Protein AF-A0A932K7I9-F1 (afdb_monomer_lite)

Foldseek 3Di:
DKKFKDAQVQQKTAIWDQDPVRDTHTDCDPVRGMDHDDPQKTWCWKDWPVDIGRHGMDIWDQDPVRFTTWMWTWMAGNVGWIKIWTQDTNVRDIDIDTDDDDDPPPPPD

pLDDT: mean 91.48, std 11.56, range [35.06, 98.38]

Structure (mmCIF, N/CA/C/O backbone):
data_AF-A0A932K7I9-F1
#
_entry.id   AF-A0A932K7I9-F1
#
loop_
_atom_site.group_PDB
_atom_site.id
_atom_site.type_symbol
_atom_site.label_atom_id
_atom_site.label_alt_id
_atom_site.label_comp_id
_atom_site.label_asym_id
_atom_site.label_entity_id
_atom_site.label_seq_id
_atom_site.pdbx_PDB_ins_code
_atom_site.Cartn_x
_atom_site.Cartn_y
_atom_site.Cartn_z
_atom_site.occupancy
_atom_site.B_iso_or_equiv
_atom_site.auth_seq_id
_atom_site.auth_comp_id
_atom_site.auth_asym_id
_atom_site.auth_atom_id
_atom_site.pdbx_PDB_model_num
ATOM 1 N N . ILE A 1 1 ? 10.810 -1.175 -12.166 1.00 94.06 1 ILE A N 1
ATOM 2 C CA . ILE A 1 1 ? 9.687 -0.541 -11.417 1.00 94.06 1 ILE A CA 1
ATOM 3 C C . ILE A 1 1 ? 9.287 -1.507 -10.322 1.00 94.06 1 ILE A C 1
ATOM 5 O O . ILE A 1 1 ? 9.129 -2.677 -10.642 1.00 94.06 1 ILE A O 1
ATOM 9 N N . TYR A 1 2 ? 9.125 -1.048 -9.086 1.00 95.19 2 TYR A N 1
ATOM 10 C CA . TYR A 1 2 ? 8.602 -1.876 -7.998 1.00 95.19 2 TYR A CA 1
ATOM 11 C C . TYR A 1 2 ? 7.127 -1.555 -7.746 1.00 95.19 2 TYR A C 1
ATOM 13 O O . TYR A 1 2 ? 6.667 -0.444 -8.016 1.00 95.19 2 TYR A O 1
ATOM 21 N N . ARG A 1 3 ? 6.383 -2.533 -7.237 1.00 96.50 3 ARG A N 1
ATOM 22 C CA . ARG A 1 3 ? 5.021 -2.371 -6.729 1.00 96.50 3 ARG A CA 1
ATOM 23 C C . ARG A 1 3 ? 4.946 -2.951 -5.332 1.00 96.50 3 ARG A C 1
ATOM 25 O O . ARG A 1 3 ? 5.380 -4.083 -5.133 1.00 96.50 3 ARG A O 1
ATOM 32 N N . LEU A 1 4 ? 4.357 -2.204 -4.408 1.00 95.81 4 LEU A N 1
ATOM 33 C CA . LEU A 1 4 ? 3.802 -2.774 -3.188 1.00 95.81 4 LEU A CA 1
ATOM 34 C C . LEU A 1 4 ? 2.357 -3.155 -3.491 1.00 95.81 4 LEU A C 1
ATOM 36 O O . LEU A 1 4 ? 1.536 -2.281 -3.755 1.00 95.81 4 LEU A O 1
ATOM 40 N N . ASN A 1 5 ? 2.077 -4.450 -3.532 1.00 97.75 5 ASN A N 1
ATOM 41 C CA . ASN A 1 5 ? 0.763 -4.995 -3.838 1.00 97.75 5 ASN A CA 1
ATOM 42 C C . ASN A 1 5 ? 0.004 -5.272 -2.548 1.00 97.75 5 ASN A C 1
ATOM 44 O O . ASN A 1 5 ? 0.608 -5.622 -1.533 1.00 97.75 5 ASN A O 1
ATOM 48 N N . TYR A 1 6 ? -1.316 -5.184 -2.628 1.00 97.56 6 TYR A N 1
ATOM 49 C CA . TYR A 1 6 ? -2.226 -5.448 -1.528 1.00 97.56 6 TYR A CA 1
ATOM 50 C C . TYR A 1 6 ? -3.343 -6.371 -2.002 1.00 97.56 6 TYR A C 1
ATOM 52 O O . TYR A 1 6 ? -3.905 -6.180 -3.080 1.00 97.56 6 TYR A O 1
ATOM 60 N N . ASN A 1 7 ? -3.705 -7.344 -1.174 1.00 97.81 7 ASN A N 1
ATOM 61 C CA . ASN A 1 7 ? -4.942 -8.104 -1.303 1.00 97.81 7 ASN A CA 1
ATOM 62 C C . ASN A 1 7 ? -5.778 -7.834 -0.055 1.00 97.81 7 ASN A C 1
ATOM 64 O O . ASN A 1 7 ? -5.463 -8.334 1.029 1.00 97.81 7 ASN A O 1
ATOM 68 N N . LEU A 1 8 ? -6.828 -7.029 -0.217 1.00 97.75 8 LEU A N 1
ATOM 69 C CA . LEU A 1 8 ? -7.600 -6.501 0.903 1.00 97.75 8 LEU A CA 1
ATOM 70 C C . LEU A 1 8 ? -8.341 -7.623 1.632 1.00 97.75 8 LEU A C 1
ATOM 72 O O . LEU A 1 8 ? -8.314 -7.691 2.859 1.00 97.75 8 LEU A O 1
ATOM 76 N N . LYS A 1 9 ? -8.920 -8.559 0.872 1.00 95.81 9 LYS A N 1
ATOM 77 C CA . LYS A 1 9 ? -9.669 -9.699 1.410 1.00 95.81 9 LYS A CA 1
ATOM 78 C C . LYS A 1 9 ? -8.778 -10.695 2.150 1.00 95.81 9 LYS A C 1
ATOM 80 O O . LYS A 1 9 ? -9.170 -11.213 3.190 1.00 95.81 9 LYS A O 1
ATOM 85 N N . ALA A 1 10 ? -7.595 -10.984 1.612 1.00 96.50 10 ALA A N 1
ATOM 86 C CA . ALA A 1 10 ? -6.645 -11.898 2.246 1.00 96.50 10 ALA A CA 1
ATOM 87 C C . ALA A 1 10 ? -5.837 -11.234 3.375 1.00 96.50 10 ALA A C 1
ATOM 89 O O . ALA A 1 10 ? -5.148 -11.935 4.119 1.00 96.50 10 ALA A O 1
ATOM 90 N N . GLY A 1 11 ? -5.893 -9.901 3.489 1.00 97.00 11 GLY A N 1
ATOM 91 C CA . GLY A 1 11 ? -5.058 -9.137 4.409 1.00 97.00 11 GLY A CA 1
ATOM 92 C C . GLY A 1 11 ? -3.574 -9.263 4.074 1.00 97.00 11 GLY A C 1
ATOM 93 O O . GLY A 1 11 ? -2.758 -9.337 4.982 1.00 97.00 11 GLY A O 1
ATOM 94 N N . GLU A 1 12 ? -3.210 -9.359 2.795 1.00 97.44 12 GLU A N 1
ATOM 95 C CA . GLU A 1 12 ? -1.828 -9.611 2.368 1.00 97.44 12 GLU A CA 1
ATOM 96 C C . GLU A 1 12 ? -1.199 -8.406 1.680 1.00 97.44 12 GLU A C 1
ATOM 98 O O . GLU A 1 12 ? -1.880 -7.658 0.979 1.00 97.44 12 GLU A O 1
ATOM 103 N N . LEU A 1 13 ? 0.115 -8.268 1.843 1.00 96.62 13 LEU A N 1
ATOM 104 C CA . LEU A 1 13 ? 0.952 -7.317 1.126 1.00 96.62 13 LEU A CA 1
ATOM 105 C C . LEU A 1 13 ? 2.264 -7.970 0.685 1.00 96.62 13 LEU A C 1
ATOM 107 O O . LEU A 1 13 ? 2.807 -8.821 1.392 1.00 96.62 13 LEU A O 1
ATOM 111 N N . TRP A 1 14 ? 2.761 -7.606 -0.493 1.00 97.62 14 TRP A N 1
ATOM 112 C CA . TRP A 1 14 ? 4.006 -8.152 -1.042 1.00 97.62 14 TRP A CA 1
ATOM 113 C C . TRP A 1 14 ? 4.599 -7.228 -2.097 1.00 97.62 14 TRP A C 1
ATOM 115 O O . TRP A 1 14 ? 3.884 -6.466 -2.754 1.00 97.62 14 TRP A O 1
ATOM 125 N N . VAL A 1 15 ? 5.908 -7.318 -2.293 1.00 97.50 15 VAL A N 1
ATOM 126 C CA . VAL A 1 15 ? 6.606 -6.552 -3.319 1.00 97.50 15 VAL A CA 1
ATOM 127 C C . VAL A 1 15 ? 6.693 -7.371 -4.603 1.00 97.50 15 VAL A C 1
ATOM 129 O O . VAL A 1 15 ? 6.977 -8.565 -4.583 1.00 97.50 15 VAL A O 1
ATOM 132 N N . THR A 1 16 ? 6.457 -6.721 -5.739 1.00 97.75 16 THR A N 1
ATOM 133 C CA . THR A 1 16 ? 6.833 -7.245 -7.060 1.00 97.75 16 THR A CA 1
ATOM 134 C C . THR A 1 16 ? 7.706 -6.241 -7.791 1.00 97.75 16 THR A C 1
ATOM 136 O O . THR A 1 16 ? 7.537 -5.034 -7.601 1.00 97.75 16 THR A O 1
ATOM 139 N N . PHE A 1 17 ? 8.561 -6.701 -8.693 1.00 96.19 17 PHE A N 1
ATOM 140 C CA . PHE A 1 17 ? 9.362 -5.851 -9.567 1.00 96.19 17 PHE A CA 1
ATOM 141 C C . PHE A 1 17 ? 9.161 -6.229 -11.031 1.00 96.19 17 PHE A C 1
ATOM 143 O O . PHE A 1 17 ? 8.905 -7.383 -11.352 1.00 96.19 17 PHE A O 1
ATOM 150 N N . LEU A 1 18 ? 9.247 -5.229 -11.907 1.00 96.81 18 LEU A N 1
ATOM 151 C CA . LEU A 1 18 ? 9.262 -5.434 -13.350 1.00 96.81 18 LEU A CA 1
ATOM 152 C C . LEU A 1 18 ? 10.604 -6.056 -13.747 1.00 96.81 18 LEU A C 1
ATOM 154 O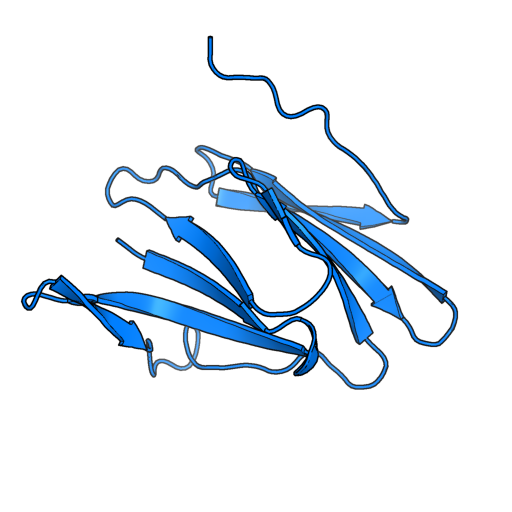 O . LEU A 1 18 ? 11.632 -5.401 -13.558 1.00 96.81 18 LEU A O 1
ATOM 158 N N . ASP A 1 19 ? 10.574 -7.282 -14.250 1.00 94.38 19 ASP A N 1
ATOM 159 C CA . ASP A 1 19 ? 11.741 -8.014 -14.734 1.00 94.38 19 ASP A CA 1
ATOM 160 C C . ASP A 1 19 ? 12.097 -7.659 -16.190 1.00 94.38 19 ASP A C 1
ATOM 162 O O . ASP A 1 19 ? 11.420 -6.863 -16.851 1.00 94.38 19 ASP A O 1
ATOM 166 N N . ASP A 1 20 ? 13.171 -8.266 -16.698 1.00 93.19 20 ASP A N 1
ATOM 167 C CA . ASP A 1 20 ? 13.672 -8.043 -18.060 1.00 93.19 20 ASP A CA 1
ATOM 168 C C . ASP A 1 20 ? 12.709 -8.553 -19.149 1.00 93.19 20 ASP A C 1
ATOM 170 O O . ASP A 1 20 ? 12.788 -8.124 -20.301 1.00 93.19 20 ASP A O 1
ATOM 174 N N . ALA A 1 21 ? 11.775 -9.443 -18.795 1.00 94.88 21 ALA A N 1
ATOM 175 C CA . ALA A 1 21 ? 10.719 -9.930 -19.680 1.00 94.88 21 ALA A CA 1
ATOM 176 C C . ALA A 1 21 ? 9.478 -9.015 -19.678 1.00 94.88 21 ALA A C 1
ATOM 178 O O . ALA A 1 21 ? 8.495 -9.301 -20.368 1.00 94.88 21 ALA A O 1
ATOM 179 N N . GLY A 1 22 ? 9.503 -7.917 -18.917 1.00 94.38 22 GLY A N 1
ATOM 180 C CA . GLY A 1 22 ? 8.378 -6.999 -18.777 1.00 94.38 22 GLY A CA 1
ATOM 181 C C . GLY A 1 22 ? 7.247 -7.550 -17.905 1.00 94.38 22 GLY A C 1
ATOM 182 O O . GLY A 1 22 ? 6.123 -7.047 -17.977 1.00 94.38 22 GLY A O 1
ATOM 183 N N . GLN A 1 23 ? 7.516 -8.566 -17.085 1.00 95.75 23 GLN A N 1
ATOM 184 C CA . GLN A 1 23 ? 6.558 -9.174 -16.165 1.00 95.75 23 GLN A CA 1
ATOM 185 C C . GLN A 1 23 ? 6.819 -8.717 -14.728 1.00 95.75 23 GLN A C 1
ATOM 187 O O . GLN A 1 23 ? 7.933 -8.362 -14.357 1.00 95.75 23 GLN A O 1
ATOM 192 N N . PHE A 1 24 ? 5.772 -8.689 -13.900 1.00 96.75 24 PHE A N 1
ATOM 193 C CA . PHE A 1 24 ? 5.934 -8.407 -12.474 1.00 96.75 24 PHE A CA 1
ATOM 194 C C . PHE A 1 24 ? 6.196 -9.708 -11.717 1.00 96.75 24 PHE A C 1
ATOM 196 O O . PHE A 1 24 ? 5.272 -10.493 -11.506 1.00 96.75 24 PHE A O 1
ATOM 203 N N . ALA A 1 25 ? 7.441 -9.908 -11.293 1.00 96.12 25 ALA A N 1
ATOM 204 C CA . ALA A 1 25 ? 7.863 -11.034 -10.468 1.00 96.12 25 ALA A CA 1
ATOM 205 C C . ALA A 1 25 ? 7.823 -10.660 -8.978 1.00 96.12 25 ALA A C 1
ATOM 207 O O . ALA A 1 25 ? 8.111 -9.517 -8.621 1.00 96.12 25 ALA A O 1
ATOM 208 N N . GLU A 1 26 ? 7.459 -11.600 -8.100 1.00 95.88 26 GLU A N 1
ATOM 209 C CA . GLU A 1 26 ? 7.489 -11.376 -6.647 1.00 95.88 26 GLU A CA 1
ATOM 210 C C . GLU A 1 26 ? 8.928 -11.259 -6.128 1.00 95.88 26 GLU A C 1
ATOM 212 O O . GLU A 1 26 ? 9.816 -12.025 -6.506 1.00 95.88 26 GLU A O 1
ATOM 217 N N . ASP A 1 27 ? 9.151 -10.312 -5.221 1.00 92.94 27 ASP A N 1
ATOM 218 C CA . ASP A 1 27 ? 10.383 -10.226 -4.448 1.00 92.94 27 ASP A CA 1
ATOM 219 C C . ASP A 1 27 ? 10.331 -11.270 -3.325 1.00 92.94 27 ASP A C 1
ATOM 221 O O . ASP A 1 27 ? 9.525 -11.168 -2.405 1.00 92.94 27 ASP A O 1
ATOM 225 N N . ILE A 1 28 ? 11.185 -12.292 -3.402 1.00 88.31 28 ILE A N 1
ATOM 226 C CA . ILE A 1 28 ? 11.241 -13.397 -2.428 1.00 88.31 28 ILE A CA 1
ATOM 227 C C . ILE A 1 28 ? 12.182 -13.124 -1.245 1.00 88.31 28 ILE A C 1
ATOM 229 O O . ILE A 1 28 ? 12.439 -14.018 -0.434 1.00 88.31 28 ILE A O 1
ATOM 233 N N . SER A 1 29 ? 12.724 -11.910 -1.130 1.00 88.75 29 SER A N 1
ATOM 234 C CA . SER A 1 29 ? 13.587 -11.530 -0.013 1.00 88.75 29 SER A CA 1
ATOM 235 C C . SER A 1 29 ? 12.829 -11.482 1.318 1.00 88.75 29 SER A C 1
ATOM 237 O O . SER A 1 29 ? 11.599 -11.434 1.394 1.00 88.75 29 SER A O 1
ATOM 239 N N . SER A 1 30 ? 13.575 -11.446 2.422 1.00 82.12 30 SER A N 1
ATOM 240 C CA . SER A 1 30 ? 13.001 -11.318 3.766 1.00 82.12 30 SER A CA 1
ATOM 241 C C . SER A 1 30 ? 12.268 -9.990 4.003 1.00 82.12 30 SER A C 1
ATOM 243 O O . SER A 1 30 ? 11.458 -9.915 4.927 1.00 82.12 30 SER A O 1
ATOM 245 N N . LEU A 1 31 ? 12.514 -8.960 3.190 1.00 82.94 31 LEU A N 1
ATOM 246 C CA . LEU A 1 31 ? 11.859 -7.655 3.309 1.00 82.94 31 LEU A CA 1
ATOM 247 C C . LEU A 1 31 ? 10.715 -7.476 2.303 1.00 82.94 31 LEU A C 1
ATOM 249 O O . LEU A 1 31 ? 9.680 -6.933 2.676 1.00 82.94 31 LEU A O 1
ATOM 253 N N . GLY A 1 32 ? 10.883 -7.941 1.062 1.00 87.31 32 GLY A N 1
ATOM 254 C CA . GLY A 1 32 ? 9.883 -7.801 -0.005 1.00 87.31 32 GLY A CA 1
ATOM 255 C C . GLY A 1 32 ? 8.878 -8.954 -0.103 1.00 87.31 32 GLY A C 1
ATOM 256 O O . GLY A 1 32 ? 7.817 -8.793 -0.709 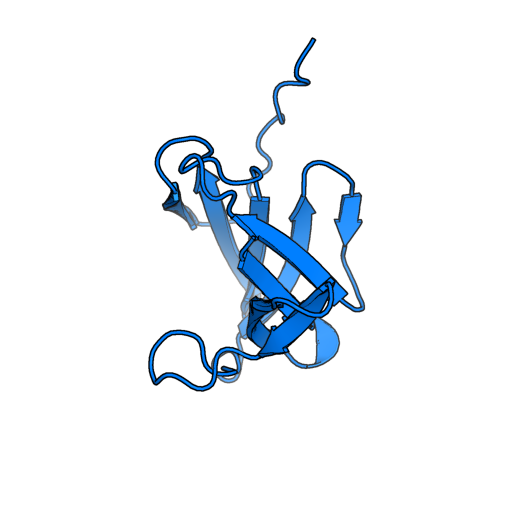1.00 87.31 32 GLY A O 1
ATOM 257 N N . GLY A 1 33 ? 9.187 -10.092 0.524 1.00 92.00 33 GLY A N 1
ATOM 258 C CA . GLY A 1 33 ? 8.356 -11.289 0.500 1.00 92.00 33 GLY A CA 1
ATOM 259 C C . GLY A 1 33 ? 6.951 -11.060 1.034 1.00 92.00 33 GLY A C 1
ATOM 260 O O . GLY A 1 33 ? 6.717 -10.214 1.895 1.00 92.00 33 GLY A O 1
ATOM 261 N N . ARG A 1 34 ? 6.012 -11.876 0.558 1.00 95.31 34 ARG A N 1
ATOM 262 C CA . ARG A 1 34 ? 4.607 -11.817 0.960 1.00 95.31 34 ARG A CA 1
ATOM 263 C C . ARG A 1 34 ? 4.435 -11.893 2.478 1.00 95.31 34 ARG A C 1
ATOM 265 O O . ARG A 1 34 ? 5.021 -12.741 3.161 1.00 95.31 34 ARG A O 1
ATOM 272 N N . ARG A 1 35 ? 3.625 -10.982 3.011 1.00 94.94 35 ARG A N 1
ATOM 273 C CA . ARG A 1 35 ? 3.253 -10.872 4.424 1.00 94.94 35 ARG A CA 1
ATOM 274 C C . ARG A 1 35 ? 1.743 -10.790 4.543 1.00 94.94 35 ARG A C 1
ATOM 276 O O . ARG A 1 35 ? 1.070 -10.279 3.653 1.00 94.94 35 ARG A O 1
ATOM 283 N N . ARG A 1 36 ? 1.225 -11.267 5.670 1.00 96.25 36 ARG A N 1
ATOM 284 C CA . ARG A 1 36 ? -0.169 -11.089 6.068 1.00 96.25 36 ARG A CA 1
ATOM 285 C C . ARG A 1 36 ? -0.222 -10.139 7.258 1.00 96.25 36 ARG A C 1
ATOM 287 O O . ARG A 1 36 ? 0.665 -10.179 8.112 1.00 96.25 36 ARG A O 1
ATOM 294 N N . LEU A 1 37 ? -1.241 -9.290 7.297 1.00 95.62 37 LEU A N 1
ATOM 295 C CA . LEU A 1 37 ? -1.568 -8.481 8.462 1.00 95.62 37 LEU A CA 1
ATOM 296 C C . LEU A 1 37 ? -1.773 -9.382 9.684 1.00 95.62 37 LEU A C 1
ATOM 298 O O . LEU A 1 37 ? -2.166 -10.546 9.573 1.00 95.62 37 LEU A O 1
ATOM 302 N N . LEU A 1 38 ? -1.489 -8.833 10.863 1.00 94.31 38 LEU A N 1
ATOM 303 C CA . LEU A 1 38 ? -1.738 -9.539 12.113 1.00 94.31 38 LEU A CA 1
ATOM 304 C C . LEU A 1 38 ? -3.232 -9.840 12.264 1.00 94.31 38 LEU A C 1
ATOM 306 O O . LEU A 1 38 ? -4.089 -9.112 11.761 1.00 94.31 38 LEU A O 1
ATOM 310 N N . MET A 1 39 ? -3.534 -10.918 12.986 1.00 94.25 39 MET A N 1
ATOM 311 C CA . MET A 1 39 ? -4.910 -11.276 13.315 1.00 94.25 39 MET A CA 1
ATOM 312 C C . MET A 1 39 ? -5.617 -10.097 13.995 1.00 94.25 39 MET A C 1
ATOM 314 O O . MET A 1 39 ? -5.043 -9.442 14.863 1.00 94.25 39 MET A O 1
ATOM 318 N N . GLY A 1 40 ? -6.856 -9.836 13.581 1.00 94.88 40 GLY A N 1
ATOM 319 C CA . GLY A 1 40 ? -7.660 -8.730 14.094 1.00 94.88 40 GLY A CA 1
ATOM 320 C C . GLY A 1 40 ? -7.373 -7.369 13.462 1.00 94.88 40 GLY A C 1
ATOM 321 O O . GLY A 1 40 ? -7.939 -6.382 13.920 1.00 94.88 40 GLY A O 1
ATOM 322 N N . ILE A 1 41 ? -6.530 -7.301 12.421 1.00 96.88 41 ILE A N 1
ATOM 323 C CA . ILE A 1 41 ? -6.304 -6.109 11.590 1.00 96.88 41 ILE A CA 1
ATOM 324 C C . ILE A 1 41 ? -6.701 -6.426 10.148 1.00 96.88 41 ILE A C 1
ATOM 326 O O . ILE A 1 41 ? -6.267 -7.428 9.577 1.00 96.88 41 ILE A O 1
ATOM 330 N N . ARG A 1 42 ? -7.490 -5.546 9.531 1.00 97.31 42 ARG A N 1
ATOM 331 C CA . ARG A 1 42 ? -7.885 -5.641 8.120 1.00 97.31 42 ARG A CA 1
ATOM 332 C C . ARG A 1 42 ? -7.667 -4.325 7.390 1.00 97.31 42 ARG A C 1
ATOM 334 O O . ARG A 1 42 ? -7.714 -3.255 7.995 1.00 97.31 42 ARG A O 1
ATOM 341 N N . PHE A 1 43 ? -7.477 -4.419 6.079 1.00 98.25 43 PHE A N 1
ATOM 342 C CA . PHE A 1 43 ? -7.617 -3.260 5.208 1.00 98.25 43 PHE A CA 1
ATOM 343 C C . PHE A 1 43 ? -9.087 -2.830 5.192 1.00 98.25 43 PHE A C 1
ATOM 345 O O . PHE A 1 43 ? -9.975 -3.662 5.007 1.00 98.25 43 PHE A O 1
ATOM 352 N N . GLU A 1 44 ? -9.341 -1.545 5.414 1.00 97.94 44 GLU A N 1
ATOM 353 C CA . GLU A 1 44 ? -10.661 -0.944 5.226 1.00 97.94 44 GLU A CA 1
ATOM 354 C C . GLU A 1 44 ? -10.816 -0.444 3.792 1.00 97.94 44 GLU A C 1
ATOM 356 O O . GLU A 1 44 ? -11.787 -0.789 3.123 1.00 97.94 44 GLU A O 1
ATOM 361 N N . ASP A 1 45 ? -9.833 0.319 3.313 1.00 98.12 45 ASP A N 1
ATOM 362 C CA . ASP A 1 45 ? -9.671 0.662 1.908 1.00 98.12 45 ASP A CA 1
ATOM 363 C C . ASP A 1 45 ? -8.251 1.166 1.617 1.00 98.12 45 ASP A C 1
ATOM 365 O O . ASP A 1 45 ? -7.466 1.447 2.528 1.00 98.12 45 ASP A O 1
ATOM 369 N N . ILE A 1 46 ? -7.910 1.231 0.333 1.00 97.62 46 ILE A N 1
ATOM 370 C CA . ILE A 1 46 ? -6.644 1.772 -0.160 1.00 97.62 46 ILE A CA 1
ATOM 371 C C . ILE A 1 46 ? -6.955 2.820 -1.217 1.00 97.62 46 ILE A C 1
ATOM 373 O O . ILE A 1 46 ? -7.639 2.534 -2.199 1.00 97.62 46 ILE A O 1
ATOM 377 N N . VAL A 1 47 ? -6.433 4.026 -1.029 1.00 96.56 47 VAL A N 1
ATOM 378 C CA . VAL A 1 47 ? -6.524 5.123 -1.990 1.00 96.56 47 VAL A CA 1
ATOM 379 C C . VAL A 1 47 ? -5.196 5.234 -2.722 1.00 96.56 47 VAL A C 1
ATOM 381 O O . VAL A 1 47 ? -4.136 5.309 -2.108 1.00 96.56 47 VAL A O 1
ATOM 384 N N . THR A 1 48 ? -5.265 5.250 -4.042 1.00 93.31 48 THR A N 1
ATOM 385 C CA . THR A 1 48 ? -4.153 5.464 -4.973 1.00 93.31 48 THR A CA 1
ATOM 386 C C . THR A 1 48 ? -4.514 6.637 -5.890 1.00 93.31 48 THR A C 1
ATOM 388 O O . THR A 1 48 ? -5.670 7.069 -5.887 1.00 93.31 48 THR A O 1
ATOM 391 N N . PRO A 1 49 ? -3.595 7.148 -6.729 1.00 90.25 49 PRO A N 1
ATOM 392 C CA . PRO A 1 49 ? -3.922 8.248 -7.635 1.00 90.25 49 PRO A CA 1
ATOM 393 C C . PRO A 1 49 ? -5.001 7.883 -8.664 1.00 90.25 49 PRO A C 1
ATOM 395 O O . PRO A 1 49 ? -5.647 8.768 -9.217 1.00 90.25 49 PRO A O 1
ATOM 398 N N . THR A 1 50 ? -5.179 6.591 -8.948 1.00 88.25 50 THR A N 1
ATOM 399 C CA . THR A 1 50 ? -6.150 6.098 -9.928 1.00 88.25 50 THR A CA 1
ATOM 400 C C . THR A 1 50 ? -7.503 5.777 -9.315 1.00 88.25 50 THR A C 1
ATOM 402 O O . THR A 1 50 ? -8.521 5.958 -9.978 1.00 88.25 50 THR A O 1
ATOM 405 N N . GLU A 1 51 ? -7.536 5.275 -8.081 1.00 92.44 51 GLU A N 1
ATOM 406 C CA . GLU A 1 51 ? -8.768 4.752 -7.495 1.00 92.44 51 GLU A CA 1
ATOM 407 C C . GLU A 1 51 ? -8.709 4.574 -5.976 1.00 92.44 51 GLU A C 1
ATOM 409 O O . GLU A 1 51 ? -7.640 4.511 -5.363 1.00 92.44 51 GLU A O 1
ATOM 414 N N . LYS A 1 52 ? -9.901 4.415 -5.395 1.00 96.06 52 LYS A N 1
ATOM 415 C CA . LYS A 1 52 ? -10.117 3.949 -4.029 1.00 96.06 52 LYS A CA 1
ATOM 416 C C . LYS A 1 52 ? -10.679 2.528 -4.053 1.00 96.06 52 LYS A C 1
ATOM 418 O O . LYS A 1 52 ? -11.820 2.321 -4.463 1.00 96.06 52 LYS A O 1
ATOM 423 N N . VAL 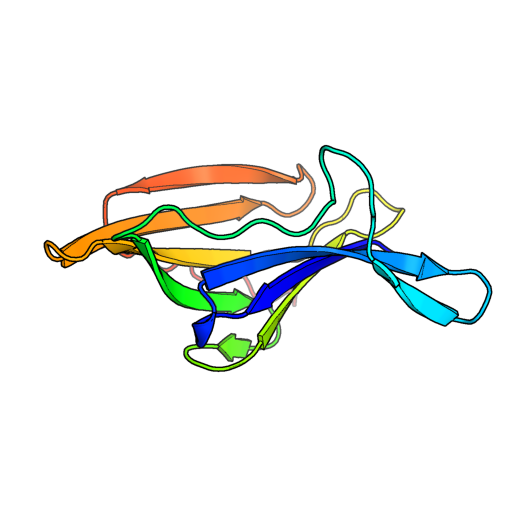A 1 53 ? -9.905 1.574 -3.553 1.00 97.44 53 VAL A N 1
ATOM 424 C CA . VAL A 1 53 ? -10.233 0.144 -3.547 1.00 97.44 53 VAL A CA 1
ATOM 425 C C . VAL A 1 53 ? -10.695 -0.277 -2.158 1.00 97.44 53 VAL A C 1
ATOM 427 O O . VAL A 1 53 ? -9.965 -0.092 -1.190 1.00 97.44 53 VAL A O 1
ATOM 430 N N . LYS A 1 54 ? -11.896 -0.859 -2.055 1.00 97.31 54 LYS A N 1
ATOM 431 C CA . LYS A 1 54 ? -12.450 -1.409 -0.796 1.00 97.31 54 LYS A CA 1
ATOM 432 C C . LYS A 1 54 ? -12.472 -2.939 -0.741 1.00 97.31 54 LYS A C 1
ATOM 434 O O . LYS A 1 54 ? -12.632 -3.512 0.328 1.00 97.31 54 LYS A O 1
ATOM 439 N N . ASP A 1 55 ? -12.342 -3.594 -1.890 1.00 94.81 55 ASP A N 1
ATOM 440 C CA . ASP A 1 55 ? -12.286 -5.049 -2.021 1.00 94.81 55 ASP A CA 1
ATOM 441 C C . ASP A 1 55 ? -11.408 -5.426 -3.220 1.00 94.81 55 ASP A C 1
ATOM 443 O O . ASP A 1 55 ? -11.230 -4.631 -4.142 1.00 94.81 55 ASP A O 1
ATOM 447 N N . GLY A 1 56 ? -10.853 -6.635 -3.209 1.00 96.12 56 GLY A N 1
ATOM 448 C CA . GLY A 1 56 ? -9.958 -7.118 -4.258 1.00 96.12 56 GLY A CA 1
ATOM 449 C C . GLY A 1 56 ? -8.495 -6.736 -4.029 1.00 96.12 56 GLY A C 1
ATOM 450 O O . GLY A 1 56 ? -7.946 -6.965 -2.946 1.00 96.12 56 GLY A O 1
ATOM 451 N N . GLN A 1 57 ? -7.839 -6.238 -5.078 1.00 96.94 57 GLN A N 1
ATOM 452 C CA . GLN A 1 57 ? -6.402 -5.964 -5.091 1.00 96.94 57 GLN A CA 1
ATOM 453 C C . GLN A 1 57 ? -6.107 -4.526 -5.503 1.00 96.94 57 GLN A C 1
ATOM 455 O O . GLN A 1 57 ? -6.797 -3.962 -6.345 1.00 96.94 57 GLN A O 1
ATOM 460 N N . ALA A 1 58 ? -5.045 -3.971 -4.933 1.00 97.12 58 ALA A N 1
ATOM 461 C CA . ALA A 1 58 ? -4.503 -2.665 -5.285 1.00 97.12 58 ALA A CA 1
ATOM 462 C C . ALA A 1 58 ? -2.974 -2.737 -5.293 1.00 97.12 58 ALA A C 1
ATOM 464 O O . ALA A 1 58 ? -2.386 -3.699 -4.788 1.00 97.12 58 ALA A O 1
ATOM 465 N N . PHE A 1 59 ? -2.311 -1.709 -5.815 1.00 96.88 59 PHE A N 1
ATOM 466 C CA . PHE A 1 59 ? -0.867 -1.568 -5.664 1.00 96.88 59 PHE A CA 1
ATOM 467 C C . PHE A 1 59 ? -0.429 -0.102 -5.652 1.00 96.88 59 PHE A C 1
ATOM 469 O O . PHE A 1 59 ? -1.104 0.768 -6.193 1.00 96.88 59 PHE A O 1
ATOM 476 N N . THR A 1 60 ? 0.747 0.146 -5.082 1.00 95.06 60 THR A N 1
ATOM 477 C CA . THR A 1 60 ? 1.463 1.429 -5.137 1.00 95.06 60 THR A CA 1
ATOM 478 C C . THR A 1 60 ? 2.753 1.246 -5.930 1.00 95.06 60 THR A C 1
ATOM 480 O O . THR A 1 60 ? 3.529 0.339 -5.614 1.00 95.06 60 THR A O 1
ATOM 483 N N . LYS A 1 61 ? 3.020 2.076 -6.947 1.00 94.81 61 LYS A N 1
ATOM 484 C CA . LYS A 1 61 ? 4.280 2.011 -7.709 1.00 94.81 61 LYS A CA 1
ATOM 485 C C . LYS A 1 61 ? 5.403 2.827 -7.080 1.00 94.81 61 LYS A C 1
ATOM 487 O O . LYS A 1 61 ? 5.216 3.950 -6.617 1.00 94.81 61 LYS A O 1
ATOM 492 N N . PHE A 1 62 ? 6.596 2.263 -7.203 1.00 92.94 62 PHE A N 1
ATOM 493 C CA . PHE A 1 62 ? 7.883 2.852 -6.870 1.00 92.94 62 PHE A CA 1
ATOM 494 C C . PHE A 1 62 ? 8.715 2.893 -8.159 1.00 92.94 62 PHE A C 1
ATOM 496 O O . PHE A 1 62 ? 9.024 1.859 -8.772 1.00 92.94 62 PHE A O 1
ATOM 503 N N . PHE A 1 63 ? 9.043 4.098 -8.612 1.00 91.88 63 PHE A N 1
ATOM 504 C CA . PHE A 1 63 ? 9.766 4.337 -9.854 1.00 91.88 63 PHE A CA 1
ATOM 505 C C . PHE A 1 63 ? 11.282 4.370 -9.614 1.00 91.88 63 PHE A C 1
ATOM 507 O O . PHE A 1 63 ? 11.725 4.834 -8.565 1.00 91.88 63 PHE A O 1
ATOM 514 N N . PRO A 1 64 ? 12.104 3.954 -10.599 1.00 87.25 64 PRO A N 1
ATOM 515 C CA . PRO A 1 64 ? 13.567 4.015 -10.492 1.00 87.25 64 PRO A CA 1
ATOM 516 C C . PRO A 1 64 ? 14.129 5.417 -10.218 1.00 87.25 64 PRO A C 1
ATOM 518 O O . PRO A 1 64 ? 15.246 5.551 -9.740 1.00 87.25 64 PRO A O 1
ATOM 521 N N . THR A 1 65 ? 13.350 6.464 -10.500 1.00 88.31 65 THR A N 1
ATOM 522 C CA . THR A 1 65 ? 13.688 7.864 -10.218 1.00 88.31 65 THR A CA 1
ATOM 523 C C . THR A 1 65 ? 13.616 8.228 -8.730 1.00 88.31 65 THR A C 1
ATOM 525 O O . THR A 1 65 ? 13.889 9.372 -8.379 1.00 88.31 65 THR A O 1
ATOM 528 N N . GLY A 1 66 ? 13.211 7.297 -7.860 1.00 83.88 66 GLY A N 1
ATOM 529 C CA . GLY A 1 66 ? 12.939 7.553 -6.442 1.00 83.88 66 GLY A CA 1
ATOM 530 C C . GLY A 1 66 ? 11.528 8.085 -6.174 1.00 83.88 66 GLY A C 1
ATOM 531 O O . GLY A 1 66 ? 11.159 8.291 -5.022 1.00 83.88 66 GLY A O 1
ATOM 532 N N . LEU A 1 67 ? 10.715 8.285 -7.219 1.00 89.19 67 LEU A N 1
ATOM 533 C CA . LEU A 1 67 ? 9.315 8.673 -7.073 1.00 89.19 67 LEU A CA 1
ATOM 534 C C . LEU A 1 67 ? 8.451 7.502 -6.611 1.00 89.19 67 LEU A C 1
ATOM 536 O O . LEU A 1 67 ? 8.643 6.356 -7.013 1.00 89.19 67 LEU A O 1
ATOM 540 N N . VAL A 1 68 ? 7.435 7.834 -5.828 1.00 91.50 68 VAL A N 1
ATOM 541 C CA . VAL A 1 68 ? 6.425 6.918 -5.307 1.00 91.50 68 VAL A CA 1
ATOM 542 C C . VAL A 1 68 ? 5.057 7.504 -5.594 1.00 91.50 68 VAL A C 1
ATOM 544 O O . VAL A 1 68 ? 4.860 8.711 -5.434 1.00 91.50 68 VAL A O 1
ATOM 547 N N . GLU A 1 69 ? 4.129 6.661 -6.040 1.00 92.19 69 GLU A N 1
ATOM 548 C CA . GLU A 1 69 ? 2.719 7.043 -6.107 1.00 92.19 69 GLU A CA 1
ATOM 549 C C . GLU A 1 69 ? 2.232 7.363 -4.687 1.00 92.19 69 GLU A C 1
ATOM 551 O O . GLU A 1 69 ? 2.448 6.576 -3.767 1.00 92.19 69 GLU A O 1
ATOM 556 N N . ASN A 1 70 ? 1.577 8.515 -4.502 1.00 90.81 70 ASN A N 1
ATOM 557 C CA . ASN A 1 70 ? 0.896 8.791 -3.238 1.00 90.81 70 ASN A CA 1
ATOM 558 C C . ASN A 1 70 ? -0.141 7.683 -3.008 1.00 90.81 70 ASN A C 1
ATOM 560 O O . ASN A 1 70 ? -0.936 7.388 -3.904 1.00 90.81 70 ASN A O 1
ATOM 564 N N . ALA A 1 71 ? -0.113 7.070 -1.829 1.00 94.75 71 ALA A N 1
ATOM 565 C CA . ALA A 1 71 ? -1.116 6.104 -1.424 1.00 94.75 71 ALA A CA 1
ATOM 566 C C . ALA A 1 71 ? -1.514 6.305 0.038 1.00 94.75 71 ALA A C 1
ATOM 568 O O . ALA A 1 71 ? -0.667 6.559 0.897 1.00 94.75 71 ALA A O 1
ATOM 569 N N . ILE A 1 72 ? -2.805 6.136 0.311 1.00 97.06 72 ILE A N 1
ATOM 570 C CA . ILE A 1 72 ? -3.386 6.188 1.652 1.00 97.06 72 ILE A CA 1
ATOM 571 C C . ILE A 1 72 ? -3.934 4.801 1.962 1.00 97.06 72 ILE A C 1
ATOM 573 O O . ILE A 1 72 ? -4.766 4.280 1.222 1.00 97.06 72 ILE A O 1
ATOM 5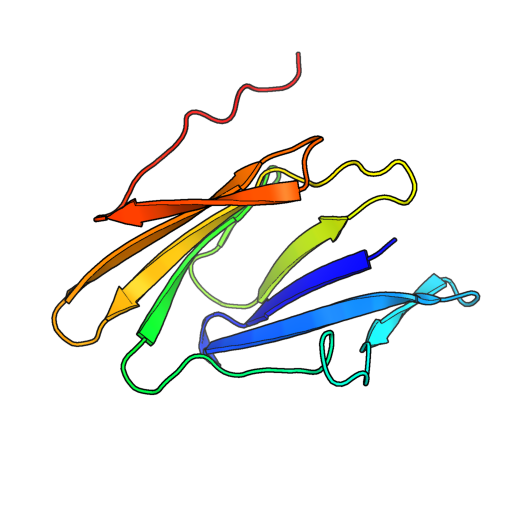77 N N . ILE A 1 73 ? -3.461 4.189 3.041 1.00 97.56 73 ILE A N 1
ATOM 578 C CA . ILE A 1 73 ? -3.899 2.863 3.473 1.00 97.56 73 ILE A CA 1
ATOM 579 C C . ILE A 1 73 ? -4.699 3.032 4.755 1.00 97.56 73 ILE A C 1
ATOM 581 O O . ILE A 1 73 ? -4.151 3.430 5.785 1.00 97.56 73 ILE A O 1
ATOM 585 N N . HIS A 1 74 ? -5.980 2.689 4.702 1.00 98.38 74 HIS A N 1
ATOM 586 C CA . HIS A 1 74 ? -6.835 2.659 5.877 1.00 98.38 74 HIS A CA 1
ATOM 587 C C . HIS A 1 74 ? -6.872 1.245 6.441 1.00 98.38 74 HIS A C 1
ATOM 589 O O . HIS A 1 74 ? -7.212 0.282 5.748 1.00 98.38 74 HIS A O 1
ATOM 595 N N . LEU A 1 75 ? -6.528 1.123 7.717 1.00 98.06 75 LEU A N 1
ATOM 596 C CA . LEU A 1 75 ? -6.619 -0.110 8.480 1.00 98.06 75 LEU A CA 1
ATOM 597 C C . LEU A 1 75 ? -7.703 0.022 9.538 1.00 98.06 75 LEU A C 1
ATOM 599 O O . LEU A 1 75 ? -7.896 1.088 10.129 1.00 98.06 75 LEU A O 1
ATOM 603 N N . ARG A 1 76 ? -8.362 -1.097 9.819 1.00 98.00 76 ARG A N 1
ATOM 604 C CA . ARG A 1 76 ? -9.340 -1.212 10.891 1.00 98.00 76 ARG A CA 1
ATOM 605 C C . ARG A 1 76 ? -9.087 -2.469 11.703 1.00 98.00 76 ARG A C 1
ATOM 607 O O . ARG A 1 76 ? -8.794 -3.525 11.143 1.00 98.00 76 ARG A O 1
ATOM 614 N N . THR A 1 77 ? -9.231 -2.358 13.012 1.00 96.56 77 THR A N 1
ATOM 615 C CA . THR A 1 77 ? -9.176 -3.490 13.936 1.00 96.56 77 THR A CA 1
ATOM 616 C C . THR A 1 77 ? -10.565 -4.080 14.195 1.00 96.56 77 THR A C 1
ATOM 618 O O . THR A 1 77 ? -11.600 -3.489 13.868 1.00 96.56 77 THR A O 1
ATOM 621 N N . ASP A 1 78 ? -10.629 -5.279 14.766 1.00 95.00 78 ASP A N 1
ATOM 622 C CA . ASP A 1 78 ? -11.906 -5.940 15.088 1.00 95.00 78 ASP A CA 1
ATOM 623 C C . ASP A 1 78 ? -12.725 -5.200 16.154 1.00 95.00 78 ASP A C 1
ATOM 625 O O . ASP A 1 78 ? -13.951 -5.177 16.066 1.00 95.00 78 ASP A O 1
ATOM 629 N N . ASP A 1 79 ? -12.065 -4.517 17.091 1.00 95.44 79 ASP A N 1
ATOM 630 C CA . ASP A 1 79 ? -12.702 -3.632 18.079 1.00 95.44 79 ASP A CA 1
ATOM 631 C C . ASP A 1 79 ? -13.116 -2.261 17.501 1.00 95.44 79 ASP A C 1
ATOM 633 O O . ASP A 1 79 ? -13.702 -1.433 18.196 1.00 95.44 79 ASP A O 1
ATOM 637 N N . GLY A 1 80 ? -12.856 -2.031 16.211 1.00 95.81 80 GLY A N 1
ATOM 638 C CA . GLY A 1 80 ? -13.321 -0.868 15.467 1.00 95.81 80 GLY A CA 1
ATOM 639 C C . GLY A 1 80 ? -12.359 0.315 15.433 1.00 95.81 80 GLY A C 1
ATOM 640 O O . GLY A 1 80 ? -12.676 1.282 14.733 1.00 95.81 80 GLY A O 1
ATOM 641 N N . ALA A 1 81 ? -11.202 0.249 16.103 1.00 97.00 81 ALA A N 1
ATOM 642 C CA . ALA A 1 81 ? -10.171 1.277 15.976 1.00 97.00 81 ALA A CA 1
ATOM 643 C C . ALA A 1 81 ? -9.674 1.386 14.525 1.00 97.00 81 ALA A C 1
ATOM 645 O O . ALA A 1 81 ? -9.665 0.418 13.762 1.00 97.00 81 ALA A O 1
ATOM 646 N N . GLN A 1 82 ? -9.291 2.598 14.130 1.00 98.25 82 GLN A N 1
ATOM 647 C CA . GLN A 1 82 ? -8.859 2.903 12.770 1.00 98.25 82 GLN A CA 1
ATOM 648 C C . GLN A 1 82 ? -7.483 3.551 12.788 1.00 98.25 82 GLN A C 1
ATOM 650 O O . GLN A 1 82 ? -7.178 4.352 13.672 1.00 98.2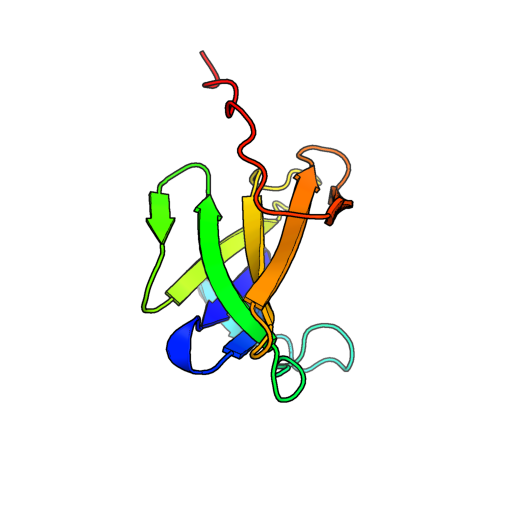5 82 GLN A O 1
ATOM 655 N N . LEU A 1 83 ? -6.682 3.223 11.783 1.00 97.19 83 LEU A N 1
ATOM 656 C CA . LEU A 1 83 ? -5.364 3.792 11.535 1.00 97.19 83 L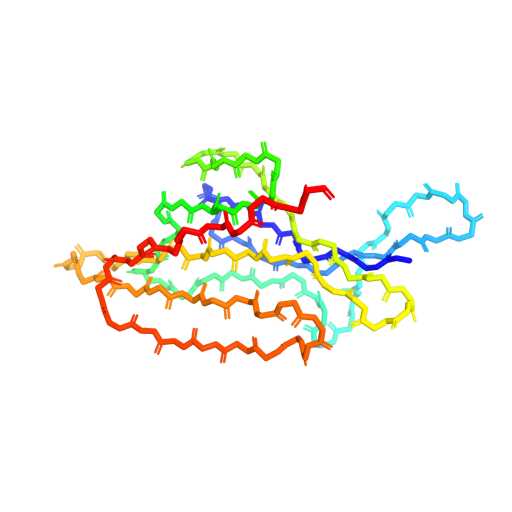EU A CA 1
ATOM 657 C C . LEU A 1 83 ? -5.267 4.166 10.061 1.00 97.19 83 LEU A C 1
ATOM 659 O O . LEU A 1 83 ? -5.711 3.409 9.197 1.00 97.19 83 LEU A O 1
ATOM 663 N N . THR A 1 84 ? -4.643 5.302 9.780 1.00 98.06 84 THR A N 1
ATOM 664 C CA . THR A 1 84 ? -4.348 5.736 8.415 1.00 98.06 84 THR A CA 1
ATOM 665 C C . THR A 1 84 ? -2.844 5.806 8.215 1.00 98.06 84 THR A C 1
ATOM 667 O O . THR A 1 84 ? -2.140 6.416 9.019 1.00 98.06 84 THR A O 1
ATOM 670 N N . LEU A 1 85 ? -2.345 5.183 7.149 1.00 96.44 85 LEU A N 1
ATOM 671 C CA . LEU A 1 85 ? -0.953 5.286 6.729 1.00 96.44 85 LEU A CA 1
ATOM 672 C C . LEU A 1 85 ? -0.883 6.102 5.439 1.00 96.44 85 LEU A C 1
ATOM 674 O O . LEU A 1 85 ? -1.507 5.739 4.445 1.00 96.44 85 LEU A O 1
ATOM 678 N N . PHE A 1 86 ? -0.084 7.162 5.452 1.00 95.44 86 PHE A N 1
ATOM 679 C CA . PHE A 1 86 ? 0.193 8.005 4.293 1.00 95.44 86 PHE A CA 1
ATOM 680 C C . PHE A 1 86 ? 1.560 7.665 3.723 1.00 95.44 86 PHE A C 1
ATOM 682 O O . PHE A 1 86 ? 2.565 7.824 4.420 1.00 95.44 86 PHE A O 1
ATOM 689 N N . ILE A 1 87 ? 1.608 7.233 2.465 1.00 93.75 87 ILE A N 1
ATOM 690 C CA . ILE A 1 87 ? 2.851 7.066 1.714 1.00 93.75 87 ILE A CA 1
ATOM 691 C C . ILE A 1 87 ? 3.123 8.361 0.944 1.00 93.75 87 ILE A C 1
ATOM 693 O O . ILE A 1 87 ? 2.464 8.662 -0.054 1.00 93.75 87 ILE A O 1
ATOM 697 N N . HIS A 1 88 ? 4.117 9.122 1.402 1.00 89.88 88 HIS A N 1
ATOM 698 C CA . HIS A 1 88 ? 4.444 10.426 0.836 1.00 89.88 88 HIS A CA 1
ATOM 699 C C . HIS A 1 88 ? 5.216 10.300 -0.481 1.00 89.88 88 HIS A C 1
ATOM 701 O O . HIS A 1 88 ? 6.267 9.640 -0.515 1.00 89.88 88 HIS A O 1
ATOM 707 N N . PRO A 1 89 ? 4.775 10.990 -1.551 1.00 82.25 89 PRO A N 1
ATOM 708 C CA . PRO A 1 89 ? 5.536 11.054 -2.792 1.00 82.25 89 PRO A CA 1
ATOM 709 C C . PRO A 1 89 ? 6.904 11.713 -2.542 1.00 82.25 89 PRO A C 1
ATOM 711 O O . PRO A 1 89 ? 7.096 12.440 -1.566 1.00 82.25 89 PRO A O 1
ATOM 714 N N . LEU A 1 90 ? 7.874 11.451 -3.424 1.00 77.94 90 LEU A N 1
ATOM 715 C CA . LEU A 1 90 ? 9.275 11.924 -3.379 1.00 77.94 90 LEU A CA 1
ATOM 716 C C . LEU A 1 90 ? 10.145 11.336 -2.262 1.00 77.94 90 LEU A C 1
ATOM 718 O O . LEU A 1 90 ? 11.267 10.919 -2.523 1.00 77.94 90 LEU A O 1
ATOM 722 N N . SER A 1 91 ? 9.664 11.334 -1.019 1.00 79.00 91 SER A N 1
ATOM 723 C CA . SER A 1 91 ? 10.462 10.868 0.121 1.00 79.00 91 SER A CA 1
ATOM 724 C C . SER A 1 91 ? 10.309 9.374 0.395 1.00 79.00 91 SER A C 1
ATOM 726 O O . SER A 1 91 ? 11.152 8.797 1.079 1.00 79.00 91 SER A O 1
ATOM 728 N N . GLY A 1 92 ? 9.209 8.765 -0.070 1.00 78.56 92 GLY A N 1
ATOM 729 C CA . GLY A 1 92 ? 8.827 7.399 0.290 1.00 78.56 92 GLY A CA 1
ATOM 730 C C . GLY A 1 92 ? 8.552 7.218 1.787 1.00 78.56 92 GLY A C 1
ATOM 731 O O . GLY A 1 92 ? 8.438 6.088 2.256 1.00 78.56 92 GLY A O 1
ATOM 732 N N . ARG A 1 93 ? 8.479 8.314 2.560 1.00 88.38 93 ARG A N 1
ATOM 733 C CA . ARG A 1 93 ? 8.211 8.265 3.998 1.00 88.38 93 ARG A CA 1
ATOM 734 C C . ARG A 1 93 ? 6.777 7.840 4.245 1.00 88.38 93 ARG A C 1
ATOM 736 O O . ARG A 1 93 ? 5.868 8.241 3.523 1.00 88.38 93 ARG A O 1
ATOM 743 N N . VAL A 1 94 ? 6.596 7.086 5.323 1.00 92.38 94 VAL A N 1
ATOM 744 C CA . VAL A 1 94 ? 5.281 6.693 5.815 1.00 92.38 94 VAL A CA 1
ATOM 745 C C . VAL A 1 94 ? 4.964 7.491 7.072 1.00 92.38 94 VAL A C 1
ATOM 747 O O . VAL A 1 94 ? 5.732 7.448 8.034 1.00 92.38 94 VAL A O 1
ATOM 750 N N . THR A 1 95 ? 3.836 8.197 7.071 1.00 94.75 95 THR A N 1
ATOM 751 C CA . THR A 1 95 ? 3.257 8.798 8.283 1.00 94.75 95 THR A CA 1
ATOM 752 C C . THR A 1 95 ? 2.081 7.950 8.739 1.00 94.75 95 THR A C 1
ATOM 754 O O . THR A 1 95 ? 1.302 7.491 7.910 1.00 94.75 95 THR A O 1
ATOM 757 N N . ILE A 1 96 ? 1.950 7.743 10.048 1.00 95.75 96 ILE A N 1
ATOM 758 C CA . ILE A 1 96 ? 0.854 6.976 10.645 1.00 95.75 96 ILE A CA 1
ATOM 759 C C . ILE A 1 96 ? 0.018 7.921 11.500 1.00 95.75 96 ILE A C 1
ATOM 761 O O . ILE A 1 96 ? 0.552 8.588 12.386 1.00 95.75 96 ILE A O 1
ATOM 765 N N . GLU A 1 97 ? -1.287 7.947 11.258 1.00 97.00 97 GLU A N 1
ATOM 766 C CA . GLU A 1 97 ? -2.244 8.743 12.017 1.00 97.00 97 GLU A CA 1
ATOM 767 C C . GLU A 1 97 ? -3.356 7.881 12.611 1.00 97.00 97 GLU A C 1
ATOM 769 O O . GLU A 1 97 ? -3.784 6.881 12.035 1.00 97.00 97 GLU A O 1
ATOM 774 N N . GLN A 1 98 ? -3.838 8.297 13.783 1.00 96.38 98 GLN A N 1
ATOM 775 C CA . GLN A 1 98 ? -4.983 7.677 14.440 1.00 96.38 98 GLN A CA 1
ATOM 776 C C . GLN A 1 98 ? -6.294 8.106 13.778 1.00 96.38 98 GLN A C 1
ATOM 778 O O . GLN A 1 98 ? -6.505 9.287 13.476 1.00 96.38 98 GLN A O 1
ATOM 783 N N . GLY A 1 99 ? -7.210 7.152 13.647 1.00 97.44 99 GLY A N 1
ATOM 784 C CA . GLY A 1 99 ? -8.496 7.333 12.994 1.00 97.44 99 GLY A CA 1
ATOM 785 C C . GLY A 1 99 ? -8.418 7.206 11.475 1.00 97.44 99 GLY A C 1
ATOM 786 O O . GLY A 1 99 ? -7.357 7.005 10.885 1.00 97.44 99 GLY A O 1
ATOM 787 N N . TYR A 1 100 ? -9.579 7.344 10.845 1.00 97.38 100 TYR A N 1
ATOM 788 C CA . TYR A 1 100 ? -9.710 7.439 9.398 1.00 97.38 100 TYR A CA 1
ATOM 789 C C . TYR A 1 100 ? -9.443 8.880 8.943 1.00 97.38 100 TYR A C 1
ATOM 791 O O . TYR A 1 100 ? -10.046 9.829 9.470 1.00 97.38 100 TYR A O 1
ATOM 799 N N . ARG A 1 101 ? -8.499 9.056 8.015 1.00 96.50 101 ARG A N 1
ATOM 800 C CA . ARG A 1 101 ? -8.014 10.361 7.561 1.00 96.50 101 ARG A CA 1
ATOM 801 C C . ARG A 1 101 ? -7.942 10.392 6.045 1.00 96.50 101 ARG A C 1
ATOM 803 O O . ARG A 1 101 ? -7.203 9.643 5.429 1.00 96.50 101 ARG A O 1
ATOM 810 N N . GLU A 1 102 ? -8.663 11.328 5.449 1.00 91.50 102 GLU A N 1
ATOM 811 C CA . GLU A 1 102 ? -8.551 11.585 4.018 1.00 91.50 102 GLU A CA 1
ATOM 812 C C . GLU A 1 102 ? -7.589 12.746 3.801 1.00 91.50 102 GLU A C 1
ATOM 814 O O . GLU A 1 102 ? -7.724 13.802 4.422 1.00 91.50 102 GLU A O 1
ATOM 819 N N . GLU A 1 103 ? -6.633 12.570 2.898 1.00 80.81 103 GLU A N 1
ATOM 820 C CA . GLU A 1 103 ? -5.867 13.685 2.361 1.00 80.81 103 GLU A CA 1
ATOM 821 C C . GLU A 1 103 ? -6.504 14.102 1.036 1.00 80.81 103 GLU A C 1
ATOM 823 O O . GLU A 1 103 ? -6.825 13.263 0.188 1.00 80.81 103 GLU A O 1
ATOM 828 N N . LYS A 1 104 ? -6.700 15.411 0.837 1.00 64.19 104 LYS A N 1
ATOM 829 C CA . LYS A 1 104 ? -7.019 15.923 -0.497 1.00 64.19 104 LYS A CA 1
ATOM 830 C C . LYS A 1 104 ? -5.789 15.686 -1.361 1.00 64.19 104 LYS A C 1
ATOM 832 O O . LYS A 1 104 ? -4.842 16.466 -1.291 1.00 64.19 104 LYS A O 1
ATOM 837 N N . MET A 1 105 ? -5.805 14.618 -2.154 1.00 58.09 105 MET A N 1
ATOM 838 C CA . MET A 1 105 ? -4.766 14.383 -3.147 1.00 58.09 105 MET A CA 1
ATOM 839 C C . MET A 1 105 ? -4.725 15.615 -4.051 1.00 58.09 105 MET A C 1
ATOM 841 O O . MET A 1 105 ? -5.703 15.923 -4.733 1.00 58.09 105 MET A O 1
ATOM 845 N N . ALA A 1 106 ? -3.628 16.369 -3.994 1.00 52.16 106 ALA A N 1
ATOM 846 C CA . ALA A 1 106 ? -3.423 17.467 -4.917 1.00 52.16 106 ALA A CA 1
ATOM 847 C C . ALA A 1 106 ? -3.385 16.861 -6.321 1.00 52.16 106 ALA A C 1
ATOM 849 O O . ALA A 1 106 ? -2.495 16.069 -6.636 1.00 52.16 106 ALA A O 1
ATOM 850 N N . THR A 1 107 ? -4.379 17.182 -7.145 1.00 39.38 107 THR A N 1
ATOM 851 C CA . THR A 1 107 ? -4.361 16.820 -8.556 1.00 39.38 107 THR A CA 1
ATOM 852 C C . THR A 1 107 ? -3.111 17.455 -9.153 1.00 39.38 107 THR A C 1
ATOM 854 O O . THR A 1 107 ? -2.952 18.674 -9.080 1.00 39.38 107 THR A O 1
ATOM 857 N N . ALA A 1 108 ? -2.199 16.645 -9.692 1.00 42.91 108 ALA A N 1
ATOM 858 C CA . ALA A 1 108 ? -1.150 17.175 -10.550 1.00 42.91 108 ALA A CA 1
ATOM 859 C C . ALA A 1 108 ? -1.854 17.860 -11.732 1.00 42.91 108 ALA A C 1
ATOM 861 O O . ALA A 1 108 ? -2.593 17.199 -12.465 1.00 42.91 108 ALA A O 1
ATOM 862 N N . GLY A 1 109 ? -1.734 19.188 -11.801 1.00 35.06 109 GLY A N 1
ATOM 863 C CA . GLY A 1 109 ? -2.262 20.013 -12.888 1.00 35.06 109 GLY A CA 1
ATOM 864 C C . GLY A 1 109 ? -1.421 19.927 -14.149 1.00 35.06 109 GLY A C 1
ATOM 865 O O . GLY A 1 109 ? -0.263 19.458 -14.061 1.00 35.06 109 GLY A O 1
#

Radius of gyration: 14.1 Å; chains: 1; bounding box: 27×33×38 Å

Secondary structure (DSSP, 8-state):
-EEEEEETTTTEEEEEEE-TTS-EEE--STTTS-EEPPTTEEEEEEE-SS-EESSSEEEEEE-TTS-B--EEEEEEETT--EEEEEE-TTT--EEEEES----------

Sequence (109 aa):
IYRLNYNLKAGELWVTFLDDAGQFAEDISSLGGRRRLLMGIRFEDIVTPTEKVKDGQAFTKFFPTGLVENAIIHLRTDDGAQLTLFIHPLSGRVTIEQGYREEKMATAG